Protein AF-I4HXX7-F1 (afdb_monomer_lite)

Secondary structure (DSSP, 8-state):
-TTB----TT-EEEEETTTEEEEE-SS-EEEE-SHHHHHHHHH-SSS-BHHHHHHHHT-

Structure (mmCIF, N/CA/C/O backbone):
data_AF-I4HXX7-F1
#
_entry.id   AF-I4HXX7-F1
#
loop_
_atom_site.group_PDB
_atom_site.id
_atom_site.type_symbol
_atom_site.label_atom_id
_atom_site.label_alt_id
_atom_site.label_comp_id
_atom_site.label_asym_id
_atom_site.label_entity_id
_atom_site.label_seq_id
_atom_site.pdbx_PDB_ins_code
_atom_site.Cartn_x
_atom_site.Cartn_y
_atom_site.Cartn_z
_atom_site.occupancy
_atom_site.B_iso_or_equiv
_atom_site.auth_seq_id
_atom_site.auth_comp_id
_atom_site.auth_asym_id
_atom_site.auth_atom_id
_atom_site.pdbx_PDB_model_num
ATOM 1 N N . MET A 1 1 ? 2.613 -10.958 -17.894 1.00 49.53 1 MET A N 1
ATOM 2 C CA . MET A 1 1 ? 1.176 -11.073 -17.569 1.00 49.53 1 MET A CA 1
ATOM 3 C C . MET A 1 1 ? 0.561 -9.700 -17.770 1.00 49.53 1 MET A C 1
ATOM 5 O O . MET A 1 1 ? 1.202 -8.723 -17.412 1.00 49.53 1 MET A O 1
ATOM 9 N N . PHE A 1 2 ? -0.590 -9.601 -18.431 1.00 56.12 2 PHE A N 1
ATOM 10 C CA . PHE A 1 2 ? -1.300 -8.323 -18.549 1.00 56.12 2 PHE A CA 1
ATOM 11 C C . PHE A 1 2 ? -1.936 -7.980 -17.186 1.00 56.12 2 PHE A C 1
ATOM 13 O O . PHE A 1 2 ? -2.382 -8.890 -16.495 1.00 56.12 2 PHE A O 1
ATOM 20 N N . ASN A 1 3 ? -1.971 -6.694 -16.816 1.00 69.94 3 ASN A N 1
ATOM 21 C CA . ASN A 1 3 ? -2.653 -6.139 -15.627 1.00 69.94 3 ASN A CA 1
ATOM 22 C C . ASN A 1 3 ? -2.025 -6.401 -14.243 1.00 69.94 3 ASN A C 1
ATOM 24 O O . ASN A 1 3 ? -2.737 -6.441 -13.242 1.00 69.94 3 ASN A O 1
ATOM 28 N N . GLN A 1 4 ? -0.703 -6.541 -14.163 1.00 81.31 4 GLN A N 1
ATOM 29 C CA . GLN A 1 4 ? 0.009 -6.518 -12.882 1.00 81.31 4 GLN A CA 1
ATOM 30 C C . GLN A 1 4 ? -0.043 -5.098 -12.307 1.00 81.31 4 GLN A C 1
ATOM 32 O O . GLN A 1 4 ? 0.341 -4.140 -12.984 1.00 81.31 4 GLN A O 1
ATOM 37 N N . LEU A 1 5 ? -0.581 -4.965 -11.097 1.00 88.19 5 LEU A N 1
ATOM 38 C CA . LEU A 1 5 ? -0.685 -3.682 -10.411 1.00 88.19 5 LEU A CA 1
ATOM 39 C C . LEU A 1 5 ? 0.573 -3.457 -9.590 1.00 88.19 5 LEU A C 1
ATOM 41 O O . LEU A 1 5 ? 0.979 -4.316 -8.810 1.00 88.19 5 LEU A O 1
ATOM 45 N N . ASP A 1 6 ? 1.152 -2.279 -9.757 1.00 91.50 6 ASP A N 1
ATOM 46 C CA . ASP A 1 6 ? 2.267 -1.819 -8.953 1.00 91.50 6 ASP A CA 1
ATOM 47 C C . ASP A 1 6 ? 2.058 -0.349 -8.601 1.00 91.50 6 ASP A C 1
ATOM 49 O O . ASP A 1 6 ? 1.324 0.383 -9.282 1.00 91.50 6 ASP A O 1
ATOM 53 N N . TRP A 1 7 ? 2.687 0.079 -7.518 1.00 91.56 7 TRP A N 1
ATOM 54 C CA . TRP A 1 7 ? 2.650 1.469 -7.112 1.00 91.56 7 TRP A CA 1
ATOM 55 C C . TRP A 1 7 ? 3.543 2.322 -8.005 1.00 91.56 7 TRP A C 1
ATOM 57 O O . TRP A 1 7 ? 4.476 1.852 -8.654 1.00 91.56 7 TRP A O 1
ATOM 67 N N . ASN A 1 8 ? 3.260 3.622 -8.036 1.00 92.50 8 ASN A N 1
ATOM 68 C CA . ASN A 1 8 ? 4.129 4.556 -8.730 1.00 92.50 8 ASN A CA 1
ATOM 69 C C . ASN A 1 8 ? 5.520 4.555 -8.057 1.00 92.50 8 ASN A C 1
ATOM 71 O O . ASN A 1 8 ? 5.604 4.923 -6.884 1.00 92.50 8 ASN A O 1
ATOM 75 N N . PRO A 1 9 ? 6.608 4.223 -8.779 1.00 93.12 9 PRO A N 1
ATOM 76 C CA . PRO A 1 9 ? 7.945 4.071 -8.198 1.00 93.12 9 PRO A CA 1
ATOM 77 C C . PRO A 1 9 ? 8.549 5.382 -7.675 1.00 93.12 9 PRO A C 1
ATOM 79 O O . PRO A 1 9 ? 9.569 5.357 -6.994 1.00 93.12 9 PRO A O 1
ATOM 82 N N . ALA A 1 10 ? 7.941 6.533 -7.980 1.00 95.56 10 ALA A N 1
ATOM 83 C CA . ALA A 1 10 ? 8.320 7.815 -7.387 1.00 95.56 10 ALA A CA 1
ATOM 84 C C . ALA A 1 10 ? 7.949 7.930 -5.896 1.00 95.56 10 ALA A C 1
ATOM 86 O O . ALA A 1 10 ? 8.345 8.900 -5.248 1.00 95.56 10 ALA A O 1
ATOM 87 N N . TYR A 1 11 ? 7.178 6.974 -5.370 1.00 95.44 11 TYR A N 1
ATOM 88 C CA . TYR A 1 11 ? 6.744 6.939 -3.985 1.00 95.44 11 TYR A CA 1
ATOM 89 C C . TYR A 1 11 ? 7.362 5.760 -3.233 1.00 95.44 11 TYR A C 1
ATOM 91 O O . TYR A 1 11 ? 7.250 4.612 -3.655 1.00 95.44 11 TYR A O 1
ATOM 99 N N . SER A 1 12 ? 7.943 6.047 -2.070 1.00 95.62 12 SER A N 1
ATOM 100 C CA . SER A 1 12 ? 8.146 5.056 -1.015 1.00 95.62 12 SER A CA 1
ATOM 101 C C . SER A 1 12 ? 6.871 4.961 -0.190 1.00 95.62 12 SER A C 1
ATOM 103 O O . SER A 1 12 ? 6.269 5.988 0.136 1.00 95.62 12 SER A O 1
ATOM 105 N N . ILE A 1 13 ? 6.458 3.745 0.153 1.00 95.50 13 ILE A N 1
ATOM 106 C CA . ILE A 1 13 ? 5.225 3.522 0.903 1.00 95.50 13 ILE A CA 1
ATOM 107 C C . ILE A 1 13 ? 5.559 2.939 2.263 1.00 95.50 13 ILE A C 1
ATOM 109 O O . ILE A 1 13 ? 6.172 1.881 2.358 1.00 95.50 13 ILE A O 1
ATOM 113 N N . GLU A 1 14 ? 5.112 3.628 3.305 1.00 95.62 14 GLU A N 1
ATOM 114 C CA . GLU A 1 14 ? 5.323 3.235 4.694 1.00 95.62 14 GLU A CA 1
ATOM 115 C C . GLU A 1 14 ? 3.976 3.023 5.380 1.00 95.62 14 GLU A C 1
ATOM 117 O O . GLU A 1 14 ? 3.037 3.802 5.199 1.00 95.62 14 GLU A O 1
ATOM 122 N N . THR A 1 15 ? 3.868 1.979 6.197 1.00 95.25 15 THR A N 1
ATOM 123 C CA . THR A 1 15 ? 2.632 1.660 6.924 1.00 95.25 15 THR A CA 1
ATOM 124 C C . THR A 1 15 ? 2.849 1.743 8.425 1.00 95.25 15 THR A C 1
ATOM 126 O O . THR A 1 15 ? 3.832 1.211 8.937 1.00 95.25 15 THR A O 1
ATOM 129 N N . LEU A 1 16 ? 1.895 2.335 9.139 1.00 94.38 16 LEU A N 1
ATOM 130 C CA . LEU A 1 16 ? 1.861 2.371 10.596 1.00 94.38 16 LEU A CA 1
ATOM 131 C C . LEU A 1 16 ? 0.542 1.767 11.086 1.00 94.38 16 LEU A C 1
ATOM 133 O O . LEU A 1 16 ? -0.547 2.178 10.676 1.00 94.38 16 LEU A O 1
ATOM 137 N N . GLU A 1 17 ? 0.638 0.770 11.961 1.00 89.62 17 GLU A N 1
ATOM 138 C CA . GLU A 1 17 ? -0.539 0.168 12.581 1.00 89.62 17 GLU A CA 1
ATOM 139 C C . GLU A 1 17 ? -1.319 1.207 13.413 1.00 89.62 17 GLU A C 1
ATOM 141 O O . GLU A 1 17 ? -0.714 2.091 14.024 1.00 89.62 17 GLU A O 1
ATOM 146 N N . PRO A 1 18 ? -2.661 1.120 13.461 1.00 88.75 18 PRO A N 1
ATOM 147 C CA . PRO A 1 18 ? -3.490 0.050 12.893 1.00 88.75 18 PRO A CA 1
ATOM 148 C C . PRO A 1 18 ? -3.929 0.259 11.430 1.00 88.75 18 PRO A C 1
ATOM 150 O O . PRO A 1 18 ? -4.398 -0.690 10.807 1.00 88.75 18 PRO A O 1
ATOM 153 N N . ASN A 1 19 ? -3.849 1.474 10.885 1.00 94.69 19 ASN A N 1
ATOM 154 C CA . ASN A 1 19 ? -4.512 1.820 9.618 1.00 94.69 19 ASN A CA 1
ATOM 155 C C . ASN A 1 19 ? -3.917 3.037 8.889 1.00 94.69 19 ASN A C 1
ATOM 157 O O . ASN A 1 19 ? -4.581 3.603 8.024 1.00 94.69 19 ASN A O 1
ATOM 161 N N . THR A 1 20 ? -2.711 3.473 9.248 1.00 96.31 20 THR A N 1
ATOM 162 C CA . THR A 1 20 ? -2.092 4.652 8.632 1.00 96.31 20 THR A CA 1
ATOM 163 C C . THR A 1 20 ? -1.132 4.232 7.525 1.00 96.31 20 THR A C 1
ATOM 165 O O . THR A 1 20 ? -0.351 3.292 7.689 1.00 96.31 20 THR A O 1
ATOM 168 N N . VAL A 1 21 ? -1.182 4.934 6.397 1.00 97.19 21 VAL A N 1
ATOM 169 C CA . VAL A 1 21 ? -0.283 4.741 5.256 1.00 97.19 21 VAL A CA 1
ATOM 170 C C . VAL A 1 21 ? 0.276 6.087 4.830 1.00 97.19 21 VAL A C 1
ATOM 172 O O . VAL A 1 21 ? -0.475 7.046 4.652 1.00 97.19 21 VAL A O 1
ATOM 175 N N . PHE A 1 22 ? 1.584 6.131 4.612 1.00 97.44 22 PHE A N 1
ATOM 176 C CA . PHE A 1 22 ? 2.277 7.269 4.034 1.00 97.44 22 PHE A CA 1
ATOM 177 C C . PHE A 1 22 ? 2.770 6.930 2.635 1.00 97.44 22 PHE A C 1
ATOM 179 O O . PHE A 1 22 ? 3.456 5.930 2.440 1.00 97.44 22 PHE A O 1
ATOM 186 N N . PHE A 1 23 ? 2.467 7.806 1.685 1.00 97.00 23 PHE A N 1
ATOM 187 C CA . PHE A 1 23 ? 3.121 7.850 0.385 1.00 97.00 23 PHE A CA 1
ATOM 188 C C . PHE A 1 23 ? 4.121 9.000 0.426 1.00 97.00 23 PHE A C 1
ATOM 190 O O . PHE A 1 23 ? 3.730 10.155 0.600 1.00 97.00 23 PHE A O 1
ATOM 197 N N . LEU A 1 24 ? 5.406 8.683 0.308 1.00 97.69 24 LEU A N 1
ATOM 198 C CA . LEU A 1 24 ? 6.509 9.630 0.438 1.00 97.69 24 LEU A CA 1
ATOM 199 C C . LEU A 1 24 ? 7.234 9.761 -0.897 1.00 97.69 24 LEU A C 1
ATOM 201 O O . LEU A 1 24 ? 7.728 8.772 -1.428 1.00 97.69 24 LEU A O 1
ATOM 205 N N . SER A 1 25 ? 7.337 10.976 -1.417 1.00 96.94 25 SER A N 1
ATOM 206 C CA . SER A 1 25 ? 8.186 11.297 -2.565 1.00 96.94 25 SER A CA 1
ATOM 207 C C . SER A 1 25 ? 9.146 12.429 -2.202 1.00 96.94 25 SER A C 1
ATOM 209 O O . SER A 1 25 ? 9.063 13.018 -1.125 1.00 96.94 25 SER A O 1
ATOM 211 N N . GLU A 1 26 ? 10.036 12.795 -3.122 1.00 97.31 26 GLU A N 1
ATOM 212 C CA . GLU A 1 26 ? 10.904 13.969 -2.949 1.00 97.31 26 GLU A CA 1
ATOM 213 C C . GLU A 1 26 ? 10.133 15.301 -2.926 1.00 97.31 26 GLU A C 1
ATOM 215 O O . GLU A 1 26 ? 10.665 16.314 -2.473 1.00 97.31 26 GLU A O 1
ATOM 220 N N . ARG A 1 27 ? 8.904 15.329 -3.459 1.00 96.44 27 ARG A N 1
ATOM 221 C CA . ARG A 1 27 ? 8.134 16.567 -3.676 1.00 96.44 27 ARG A CA 1
ATOM 222 C C . ARG A 1 27 ? 6.985 16.742 -2.700 1.00 96.44 27 ARG A C 1
ATOM 224 O O . ARG A 1 27 ? 6.627 17.871 -2.381 1.00 96.44 27 ARG A O 1
ATOM 231 N N . GLU A 1 28 ? 6.398 15.639 -2.262 1.00 96.38 28 GLU A N 1
ATOM 232 C CA . GLU A 1 28 ? 5.219 15.644 -1.411 1.00 96.38 28 GLU A CA 1
ATOM 233 C C . GLU A 1 28 ? 5.121 14.384 -0.559 1.00 96.38 28 GLU A C 1
ATOM 235 O O . GLU A 1 28 ? 5.699 13.337 -0.875 1.00 96.38 28 GLU A O 1
ATOM 240 N N . SER A 1 29 ? 4.338 14.504 0.508 1.00 96.62 29 SER A N 1
ATOM 241 C CA . SER A 1 29 ? 3.889 13.389 1.322 1.00 96.62 29 SER A CA 1
ATOM 242 C C . SER A 1 29 ? 2.369 13.395 1.428 1.00 96.62 29 SER A C 1
ATOM 244 O O . SER A 1 29 ? 1.739 14.444 1.580 1.00 96.62 29 SER A O 1
ATOM 246 N N . ILE A 1 30 ? 1.781 12.204 1.355 1.00 96.50 30 ILE A N 1
ATOM 247 C CA . ILE A 1 30 ? 0.341 11.989 1.501 1.00 96.50 30 ILE A CA 1
ATOM 248 C C . ILE A 1 30 ? 0.136 10.991 2.635 1.00 96.50 30 ILE A C 1
ATOM 250 O O . ILE A 1 30 ? 0.828 9.976 2.704 1.00 96.50 30 ILE A O 1
ATOM 254 N N . CYS A 1 31 ? -0.809 11.287 3.524 1.00 96.81 31 CYS A N 1
ATOM 255 C CA . CYS A 1 31 ? -1.191 10.422 4.633 1.00 96.81 31 CYS A CA 1
ATOM 256 C C . CYS A 1 31 ? -2.645 9.984 4.453 1.00 96.81 31 CYS A C 1
ATOM 258 O O . CYS A 1 31 ? -3.533 10.831 4.351 1.00 96.81 31 CYS A O 1
ATOM 260 N N . PHE A 1 32 ? -2.868 8.672 4.445 1.00 96.50 32 PHE A N 1
ATOM 261 C CA . PHE A 1 32 ? -4.190 8.057 4.510 1.00 96.50 32 PHE A CA 1
ATOM 262 C C . PHE A 1 32 ? -4.354 7.362 5.856 1.00 96.50 32 PHE A C 1
ATOM 264 O O . PHE A 1 32 ? -3.426 6.715 6.345 1.00 96.50 32 PHE A O 1
ATOM 271 N N . GLN A 1 33 ? -5.535 7.486 6.456 1.00 95.06 33 GLN A N 1
ATOM 272 C CA . GLN A 1 33 ? -5.849 6.912 7.772 1.00 95.06 33 GLN 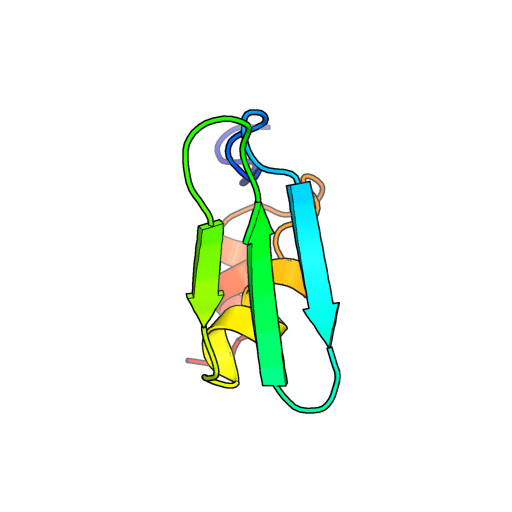A CA 1
ATOM 273 C C . GLN A 1 33 ? -7.049 5.960 7.708 1.00 95.06 33 GLN A C 1
ATOM 275 O O . GLN A 1 33 ? -7.685 5.6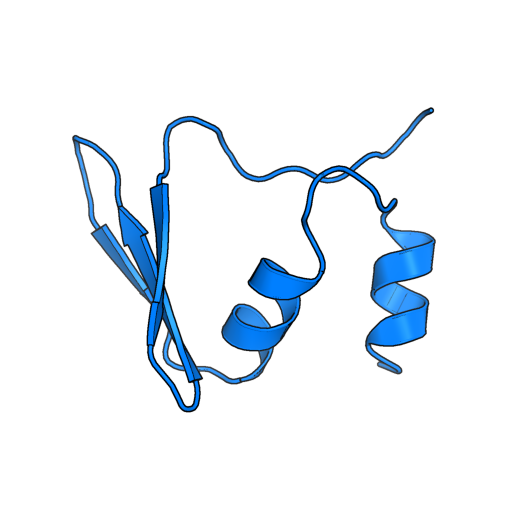50 8.718 1.00 95.06 33 GLN A O 1
ATOM 280 N N . GLU A 1 34 ? -7.384 5.487 6.511 1.00 91.56 34 GLU A N 1
ATOM 281 C CA . GLU A 1 34 ? -8.492 4.582 6.267 1.00 91.56 34 GLU A CA 1
ATOM 282 C C . GLU A 1 34 ? -8.013 3.123 6.144 1.00 91.56 34 GLU A C 1
ATOM 284 O O . GLU A 1 34 ? -7.045 2.835 5.431 1.00 91.56 34 GLU A O 1
ATOM 289 N N . PRO A 1 35 ? -8.736 2.153 6.743 1.00 90.94 35 PRO A N 1
ATOM 290 C CA . PRO A 1 35 ? -8.376 0.733 6.675 1.00 90.94 35 PRO A CA 1
ATOM 291 C C . PRO A 1 35 ? -8.246 0.174 5.253 1.00 90.94 35 PRO A C 1
ATOM 293 O O . PRO A 1 35 ? -7.511 -0.789 5.039 1.00 90.94 35 PRO A O 1
ATOM 296 N N . LEU A 1 36 ? -8.961 0.756 4.284 1.00 91.44 36 LEU A N 1
ATOM 297 C CA . LEU A 1 36 ? -8.909 0.328 2.888 1.00 91.44 36 LEU A CA 1
ATOM 298 C C . LEU A 1 36 ? -7.515 0.542 2.288 1.00 91.44 36 LEU A C 1
ATOM 300 O O . LEU A 1 36 ? -6.961 -0.399 1.729 1.00 91.44 36 LEU A O 1
ATOM 304 N N . TYR A 1 37 ? -6.923 1.731 2.447 1.00 92.62 37 TYR A N 1
ATOM 305 C CA . TYR A 1 37 ? -5.582 2.012 1.923 1.00 92.62 37 TYR A CA 1
ATOM 306 C C . TYR A 1 37 ? -4.529 1.135 2.598 1.00 92.62 37 TYR A C 1
ATOM 308 O O . TYR A 1 37 ? -3.683 0.559 1.916 1.00 92.62 37 TYR A O 1
ATOM 316 N N . TYR A 1 38 ? -4.641 0.939 3.915 1.00 93.31 38 TYR A N 1
ATOM 317 C CA . TYR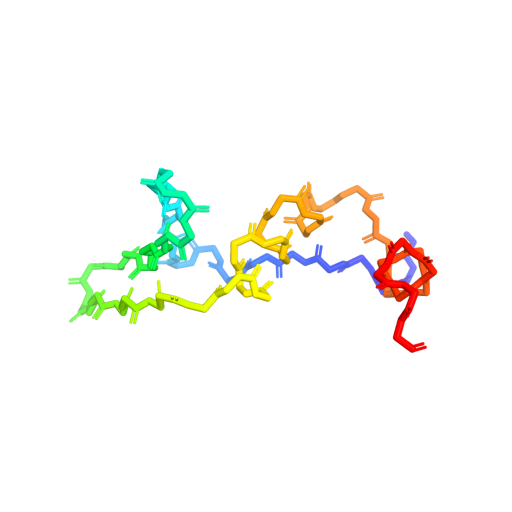 A 1 38 ? -3.762 0.035 4.658 1.00 93.31 38 TYR A CA 1
ATOM 318 C C . TYR A 1 38 ? -3.821 -1.410 4.134 1.00 93.31 38 TYR A C 1
ATOM 320 O O . TYR A 1 38 ? -2.791 -2.074 4.014 1.00 93.31 38 TYR A O 1
ATOM 328 N N . ARG A 1 39 ? -5.012 -1.903 3.771 1.00 92.06 39 ARG A N 1
ATOM 329 C CA . ARG A 1 39 ? -5.157 -3.218 3.128 1.00 92.06 39 ARG A CA 1
ATOM 330 C C . ARG A 1 39 ? -4.583 -3.222 1.715 1.00 92.06 39 ARG A C 1
ATOM 332 O O . ARG A 1 39 ? -3.799 -4.111 1.406 1.00 92.06 39 ARG A O 1
ATOM 339 N N . LEU A 1 40 ? -4.928 -2.239 0.883 1.00 92.81 40 LEU A N 1
ATOM 340 C CA . LEU A 1 40 ? -4.501 -2.168 -0.520 1.00 92.81 40 LEU A CA 1
ATOM 341 C C . LEU A 1 40 ? -2.978 -2.197 -0.675 1.00 92.81 40 LEU A C 1
ATOM 343 O O . LEU A 1 40 ? -2.470 -2.950 -1.500 1.00 92.81 40 LEU A O 1
ATOM 347 N N . VAL A 1 41 ? -2.245 -1.451 0.151 1.00 93.69 41 VAL A N 1
ATOM 348 C CA . VAL A 1 41 ? -0.770 -1.393 0.101 1.00 93.69 41 VAL A CA 1
ATOM 349 C C . VAL A 1 41 ? -0.128 -2.751 0.384 1.00 93.69 41 VAL A C 1
ATOM 351 O O . VAL A 1 41 ? 0.929 -3.056 -0.155 1.00 93.69 41 VAL A O 1
ATOM 354 N N . ARG A 1 42 ? -0.785 -3.608 1.173 1.00 90.00 42 ARG A N 1
ATOM 355 C CA . ARG A 1 42 ? -0.323 -4.978 1.450 1.00 90.00 42 ARG A CA 1
ATOM 356 C C . ARG A 1 42 ? -0.706 -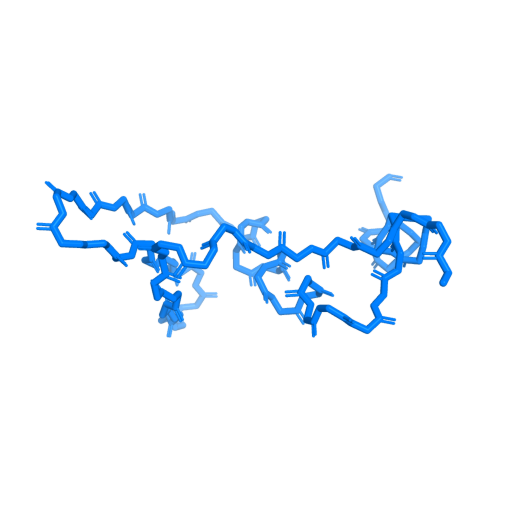5.988 0.362 1.00 90.00 42 ARG A C 1
ATOM 358 O O . ARG A 1 42 ? -0.221 -7.118 0.398 1.00 90.00 42 ARG A O 1
ATOM 365 N N . LEU A 1 43 ? -1.615 -5.625 -0.544 1.00 92.62 43 LEU A N 1
ATOM 366 C CA . LEU A 1 43 ? -2.095 -6.486 -1.630 1.00 92.62 43 LEU A CA 1
ATOM 367 C C . LEU 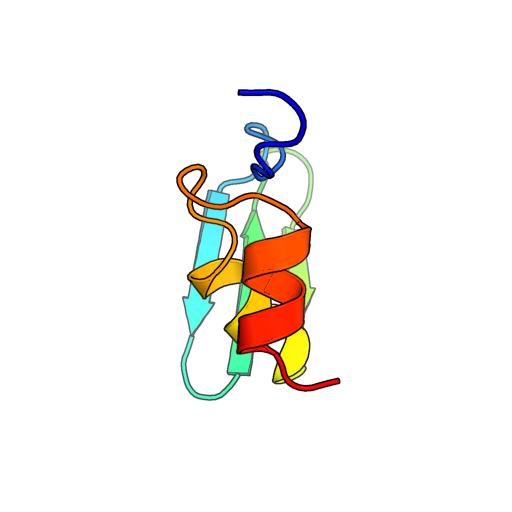A 1 43 ? -1.442 -6.146 -2.975 1.00 92.62 43 LEU A C 1
ATOM 369 O O . LEU A 1 43 ? -1.198 -7.054 -3.762 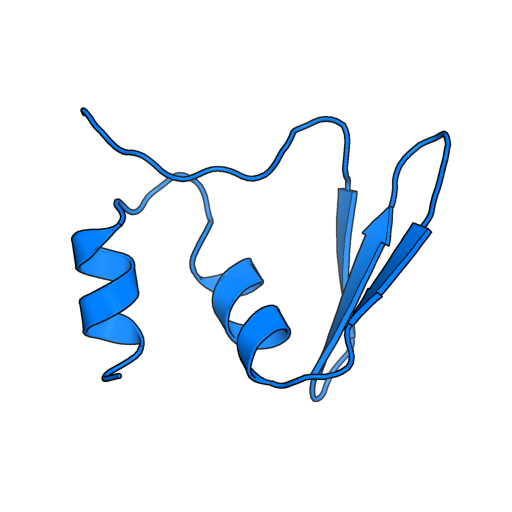1.00 92.62 43 LEU A O 1
ATOM 373 N N . ILE A 1 44 ? -1.164 -4.864 -3.230 1.00 93.06 44 ILE A N 1
ATOM 374 C CA . ILE A 1 44 ? -0.451 -4.382 -4.419 1.00 93.06 44 ILE A CA 1
ATOM 375 C C . ILE A 1 44 ? 1.051 -4.523 -4.145 1.00 93.06 44 ILE A C 1
ATOM 377 O O . ILE A 1 44 ? 1.711 -3.592 -3.688 1.00 93.06 44 ILE A O 1
ATOM 381 N N . ASP A 1 45 ? 1.558 -5.734 -4.360 1.00 87.69 45 ASP A N 1
ATOM 382 C CA . ASP A 1 45 ? 2.955 -6.148 -4.151 1.00 87.69 45 ASP A CA 1
ATOM 383 C C . ASP A 1 45 ? 3.687 -6.434 -5.476 1.00 87.69 45 ASP A C 1
ATOM 385 O O . ASP A 1 45 ? 4.764 -7.036 -5.498 1.00 87.69 45 ASP A O 1
ATOM 389 N N . GLY A 1 46 ? 3.067 -6.060 -6.598 1.00 87.56 46 GLY A N 1
ATOM 390 C CA . GLY A 1 46 ? 3.556 -6.397 -7.923 1.00 87.56 46 GLY A CA 1
ATOM 391 C C . GLY A 1 46 ? 3.545 -7.899 -8.205 1.00 87.56 46 GLY A C 1
ATOM 392 O O . GLY A 1 46 ? 4.160 -8.305 -9.173 1.00 87.56 46 GLY A O 1
ATOM 393 N N . GLN A 1 47 ? 2.904 -8.761 -7.416 1.00 89.12 47 GLN A N 1
ATOM 394 C CA . GLN A 1 47 ? 2.767 -10.190 -7.748 1.00 89.12 47 GLN A CA 1
ATOM 395 C C . GLN A 1 47 ? 1.355 -10.544 -8.207 1.00 89.12 47 GLN A C 1
ATOM 397 O O . GLN A 1 47 ? 1.158 -11.580 -8.839 1.00 89.12 47 GLN A O 1
ATOM 402 N N . ARG A 1 48 ? 0.385 -9.674 -7.908 1.00 89.44 48 ARG A N 1
ATOM 403 C CA . ARG A 1 48 ? -1.039 -9.914 -8.136 1.00 89.44 48 ARG A CA 1
ATOM 404 C C . ARG A 1 48 ? -1.603 -9.013 -9.223 1.00 89.44 48 ARG A C 1
ATOM 406 O O . ARG A 1 48 ? -1.159 -7.878 -9.424 1.00 89.44 48 ARG A O 1
ATOM 413 N N . ASN A 1 49 ? -2.597 -9.532 -9.926 1.00 91.12 49 ASN A N 1
ATOM 414 C CA . ASN A 1 49 ? -3.403 -8.754 -10.859 1.00 91.12 49 ASN A CA 1
ATOM 415 C C . ASN A 1 49 ? -4.647 -8.162 -10.169 1.00 91.12 49 ASN A C 1
ATOM 417 O O . ASN A 1 49 ? -4.916 -8.416 -8.995 1.00 91.12 49 ASN A O 1
ATOM 421 N N . LEU A 1 50 ? -5.397 -7.338 -10.904 1.00 89.19 50 LEU A N 1
ATOM 422 C CA . LEU A 1 50 ? -6.589 -6.662 -10.387 1.00 89.19 50 LEU A CA 1
ATOM 423 C C . LEU A 1 50 ? -7.668 -7.634 -9.890 1.00 89.19 50 LEU A C 1
ATOM 425 O O . LEU A 1 50 ? -8.220 -7.405 -8.816 1.00 89.19 50 LEU A O 1
ATOM 429 N N . ASP A 1 51 ? -7.954 -8.695 -10.644 1.00 90.31 51 ASP A N 1
ATOM 430 C CA . ASP A 1 51 ? -9.031 -9.638 -10.325 1.00 90.31 51 ASP A CA 1
ATOM 431 C C . ASP A 1 51 ? -8.731 -10.369 -9.007 1.00 90.31 51 ASP A C 1
ATOM 433 O O . ASP A 1 51 ? -9.570 -10.419 -8.111 1.00 90.31 51 ASP A O 1
ATOM 437 N N . GLU A 1 52 ? -7.484 -10.813 -8.823 1.00 91.00 52 GLU A N 1
ATOM 438 C CA . GLU A 1 52 ? -7.020 -11.445 -7.579 1.00 91.00 52 GLU A CA 1
ATOM 439 C C . GLU A 1 52 ? -7.137 -10.508 -6.368 1.00 91.00 52 GLU A C 1
ATOM 441 O O . GLU A 1 52 ? -7.476 -10.937 -5.264 1.00 91.00 52 GLU A O 1
ATOM 446 N N . ILE A 1 53 ? -6.847 -9.218 -6.552 1.00 91.00 53 ILE A N 1
ATOM 447 C CA . ILE A 1 53 ? -6.957 -8.221 -5.481 1.00 91.00 53 ILE A CA 1
ATOM 448 C C . ILE A 1 53 ? -8.426 -7.986 -5.110 1.00 91.00 53 ILE A C 1
ATOM 450 O O . ILE A 1 53 ? -8.737 -7.905 -3.919 1.00 91.00 53 ILE A O 1
ATOM 454 N N . ILE A 1 54 ? -9.320 -7.893 -6.100 1.00 90.06 54 ILE A N 1
ATOM 455 C CA . ILE A 1 54 ? -10.765 -7.730 -5.876 1.00 90.06 54 ILE A CA 1
ATOM 456 C C . ILE A 1 54 ? -11.322 -8.937 -5.112 1.00 90.06 54 ILE A C 1
ATOM 458 O O . ILE A 1 54 ? -12.003 -8.748 -4.101 1.00 90.06 54 ILE A O 1
ATOM 462 N N . ASP A 1 55 ? -10.962 -10.155 -5.522 1.00 90.88 55 ASP A N 1
ATOM 463 C CA . ASP A 1 55 ? -11.399 -11.393 -4.867 1.00 90.88 55 ASP A CA 1
ATOM 464 C C . ASP A 1 55 ? -10.983 -11.449 -3.387 1.00 90.88 55 ASP A C 1
ATOM 466 O O . ASP A 1 55 ? -11.770 -11.851 -2.525 1.00 90.88 55 ASP A O 1
ATOM 470 N N . ILE A 1 56 ? -9.763 -11.002 -3.059 1.00 90.19 56 ILE A N 1
ATOM 471 C CA . ILE A 1 56 ? -9.277 -10.949 -1.669 1.00 90.19 56 ILE A CA 1
ATOM 472 C C . ILE A 1 56 ? -10.034 -9.900 -0.844 1.00 90.19 56 ILE A C 1
ATOM 474 O O . ILE A 1 56 ? -10.252 -10.096 0.355 1.00 90.19 56 ILE A O 1
ATOM 478 N N . LEU A 1 57 ? -10.412 -8.774 -1.452 1.00 88.19 57 LEU A N 1
ATOM 479 C CA . LEU A 1 57 ? -11.092 -7.692 -0.744 1.00 88.19 57 LEU A CA 1
ATOM 480 C C . LEU A 1 57 ? -12.555 -8.010 -0.405 1.00 88.19 57 LEU A C 1
ATOM 482 O O . LEU A 1 57 ? -13.075 -7.368 0.508 1.00 88.19 57 LEU A O 1
ATOM 486 N N . GLN A 1 58 ? -13.180 -8.994 -1.069 1.00 75.88 58 GLN A N 1
ATOM 487 C CA . GLN A 1 58 ? -14.589 -9.380 -0.874 1.00 75.88 58 GLN A CA 1
ATOM 488 C C . GLN A 1 58 ? -15.544 -8.171 -0.830 1.00 75.88 58 GLN A C 1
ATOM 490 O O . GLN A 1 58 ? -16.422 -8.092 0.033 1.00 75.88 58 GLN A O 1
ATOM 495 N N . LEU A 1 59 ? -15.319 -7.202 -1.723 1.00 56.88 59 LEU A N 1
ATOM 496 C CA . LEU A 1 59 ? -16.229 -6.076 -1.950 1.00 56.88 59 LEU A CA 1
ATOM 497 C C . LEU A 1 59 ? -17.461 -6.511 -2.748 1.00 56.88 59 LEU A C 1
ATOM 499 O O . LEU A 1 59 ? -17.310 -7.368 -3.647 1.00 56.88 59 LEU A O 1
#

Sequence (59 aa):
MFNQLDWNPAYSIETLEPNTVFFLSERESICFQEPLYYRLVRLIDGQRNLDEIIDILQL

Organism: NCBI:txid1160285

Radius of gyration: 12.16 Å; chains: 1; bounding box: 27×28×31 Å

InterPro domains:
  IPR049274 LynD/TruD, winged helix-turn-helix-like domain [PF21084] (8-57)

Foldseek 3Di:
DPAQAADDPQWDWDDDPPAWIWTDHPVDIDIDRHNVVVLVVVVNPSPDGPVVSCVVVVD

pLDDT: mean 90.19, std 9.68, range [49.53, 97.69]